Protein AF-A0A815V6A1-F1 (afdb_monomer)

Foldseek 3Di:
DDDDDDWDWDADVVLQWIKTWDWDDDPDPVDTDIDIDIGHHPPDDVVSSVVVVVVCVVPDDDDDDDDDPDDDDDDDDDDDPD

Organism: NCBI:txid392033

Radius of gyration: 16.34 Å; Cα contacts (8 Å, |Δi|>4): 69; chains: 1; bounding box: 34×45×33 Å

Sequence (82 aa):
MHQREKFAYAENNDLRVQIVHVSYKSEDKDTEFVFTVILPNRGVQLDVVEQKLASQPNLMQIKDRLYISKVIHKAFIDVNEE

Solvent-accessible surface area (backbone atoms only — not co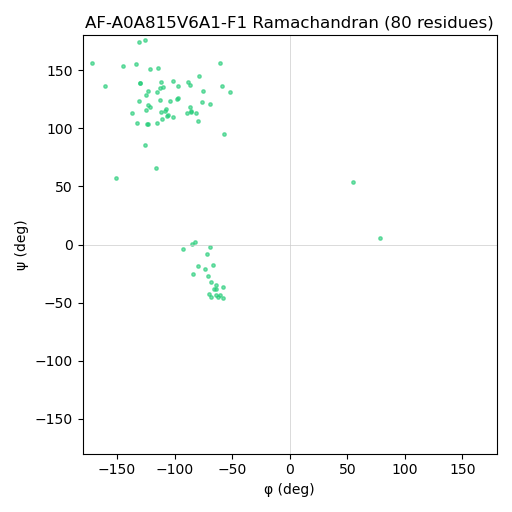mparable to full-atom values): 5817 Å² total; per-residue (Å²): 140,87,85,92,77,93,64,59,71,51,75,40,77,91,72,37,28,40,37,40,42,47,74,53,89,53,91,52,87,92,50,85,51,67,50,73,47,79,44,62,36,92,95,50,60,66,68,63,45,51,51,54,55,65,74,47,66,80,82,75,73,84,87,73,100,77,82,88,90,76,88,85,89,83,86,85,88,85,89,75,94,122

Nearest PDB structures (foldseek):
  8pjj-assembly1_A  TM=3.705E-01  e=6.586E-01  Drosophila melanogaster
  6gms-assembly1_A  TM=4.262E-01  e=2.557E+00  Escherichia coli O157:H7
  8igd-assembly1_A  TM=2.489E-01  e=3.237E-01  Arabidopsis thaliana
  3vyx-assembly1_A  TM=3.153E-01  e=1.035E+00  Homo sapiens
  7ezx-assembly1_OO  TM=3.431E-01  e=1.975E+00  Porphyridium purpureum

pLDDT: mean 71.92, std 17.23, range [34.44, 94.25]

Mean predicted aligned error: 10.48 Å

Secondary structure (DSSP, 8-state):
-------EEEEETTTTEEEEEEE---SSTT---EEEEEEEPTT--HHHHHHHHHT-GGGS---S----S-------------

InterPro domains:
  IPR036186 Serpin superfamily [SSF56574] (1-82)
  IPR042185 Serpin superfamily, domain 2 [G3DSA:2.30.39.10] (1-61)

Structure (mmCIF, N/CA/C/O backbone):
data_AF-A0A815V6A1-F1
#
_entry.id   AF-A0A815V6A1-F1
#
loop_
_atom_site.group_PDB
_atom_site.id
_atom_site.type_symbol
_atom_site.label_atom_id
_atom_site.label_alt_id
_atom_site.label_comp_id
_atom_site.label_asym_id
_atom_site.label_entity_id
_atom_site.label_seq_id
_atom_site.pdbx_PDB_ins_code
_atom_site.Cartn_x
_atom_site.Cartn_y
_atom_site.Cartn_z
_atom_site.occupancy
_atom_site.B_iso_or_equiv
_atom_site.auth_seq_id
_atom_site.auth_comp_id
_atom_site.auth_asym_id
_atom_site.auth_atom_id
_atom_site.pdbx_PDB_model_num
ATOM 1 N N . MET A 1 1 ? -4.077 -12.999 -12.049 1.00 70.44 1 MET A N 1
ATOM 2 C CA . MET A 1 1 ? -2.746 -13.130 -11.436 1.00 70.44 1 MET A CA 1
ATOM 3 C C . MET A 1 1 ? -2.773 -13.874 -10.107 1.00 70.44 1 MET A C 1
ATOM 5 O O . MET A 1 1 ? -3.413 -13.437 -9.159 1.00 70.44 1 MET A O 1
ATOM 9 N N . HIS A 1 2 ? -2.063 -15.000 -10.043 1.00 77.44 2 HIS A N 1
ATOM 10 C CA . HIS A 1 2 ? -1.692 -15.691 -8.805 1.00 77.44 2 HIS A CA 1
ATOM 11 C C . HIS A 1 2 ? -0.230 -16.131 -8.945 1.00 77.44 2 HIS A C 1
ATOM 13 O O . HIS A 1 2 ? 0.082 -16.975 -9.784 1.00 77.44 2 HIS A O 1
ATOM 19 N N . GLN A 1 3 ? 0.655 -15.547 -8.138 1.00 77.75 3 GLN A N 1
ATOM 20 C CA . GLN A 1 3 ? 2.101 -15.783 -8.164 1.00 77.75 3 GLN A CA 1
ATOM 21 C C . GLN A 1 3 ? 2.575 -16.291 -6.797 1.00 77.75 3 GLN A C 1
ATOM 23 O O . GLN A 1 3 ? 1.976 -15.984 -5.765 1.00 77.75 3 GLN A O 1
ATOM 28 N N . ARG A 1 4 ? 3.647 -17.088 -6.783 1.00 81.62 4 ARG A N 1
ATOM 29 C CA . ARG A 1 4 ? 4.262 -17.620 -5.557 1.00 81.62 4 ARG A CA 1
ATOM 30 C C . ARG A 1 4 ? 5.741 -17.264 -5.532 1.00 81.62 4 ARG A C 1
ATOM 32 O O . ARG A 1 4 ? 6.579 -18.063 -5.935 1.00 81.62 4 ARG A O 1
ATOM 39 N N . GLU A 1 5 ? 6.039 -16.071 -5.036 1.00 81.50 5 GLU A N 1
ATOM 40 C CA . GLU A 1 5 ? 7.399 -15.556 -4.876 1.00 81.50 5 GLU A CA 1
ATOM 41 C C . GLU A 1 5 ? 7.609 -14.989 -3.466 1.00 81.50 5 GLU A C 1
ATOM 43 O O . GLU A 1 5 ? 6.685 -14.938 -2.650 1.00 81.50 5 GLU A O 1
ATOM 48 N N . LYS A 1 6 ? 8.850 -14.601 -3.152 1.00 79.44 6 LYS A N 1
ATOM 49 C CA . LYS A 1 6 ? 9.171 -13.922 -1.895 1.00 79.44 6 LYS A CA 1
ATOM 50 C C . LYS A 1 6 ? 8.966 -12.425 -2.075 1.00 79.44 6 LYS A C 1
ATOM 52 O O . LYS A 1 6 ? 9.682 -11.801 -2.849 1.00 79.44 6 LYS A O 1
ATOM 57 N N . PHE A 1 7 ? 8.050 -11.867 -1.298 1.00 82.69 7 PHE A N 1
ATOM 58 C CA . PHE A 1 7 ? 7.790 -10.433 -1.253 1.00 82.69 7 PHE A CA 1
ATOM 59 C C . PHE A 1 7 ? 8.154 -9.873 0.117 1.00 82.69 7 PHE A C 1
ATOM 61 O O . PHE A 1 7 ? 8.076 -10.581 1.127 1.00 82.69 7 PHE A O 1
ATOM 68 N N . ALA A 1 8 ? 8.529 -8.596 0.159 1.00 80.50 8 ALA A N 1
ATOM 69 C CA . ALA A 1 8 ? 8.605 -7.888 1.427 1.00 80.50 8 ALA A CA 1
ATOM 70 C C . ALA A 1 8 ? 7.175 -7.687 1.949 1.00 80.50 8 ALA A C 1
ATOM 72 O O . ALA A 1 8 ? 6.324 -7.111 1.271 1.00 80.50 8 ALA A O 1
ATOM 73 N N . TYR A 1 9 ? 6.920 -8.227 3.139 1.00 85.62 9 TYR A N 1
ATOM 74 C CA . TYR A 1 9 ? 5.607 -8.291 3.768 1.00 85.62 9 TYR A CA 1
ATOM 75 C C . TYR A 1 9 ? 5.688 -7.770 5.198 1.00 85.62 9 TYR A C 1
ATOM 77 O O . TYR A 1 9 ? 6.630 -8.091 5.927 1.00 85.62 9 TYR A O 1
ATOM 85 N N . ALA A 1 10 ? 4.682 -7.006 5.606 1.00 84.75 10 ALA A N 1
ATOM 86 C CA . ALA A 1 10 ? 4.539 -6.530 6.971 1.00 84.75 10 ALA A CA 1
ATOM 87 C C . ALA A 1 10 ? 3.067 -6.478 7.386 1.00 84.75 10 ALA A C 1
ATOM 89 O O . ALA A 1 10 ? 2.176 -6.271 6.565 1.00 84.75 10 ALA A O 1
ATOM 90 N N . GLU A 1 11 ? 2.820 -6.601 8.687 1.00 88.88 11 GLU A N 1
ATOM 91 C CA . GLU A 1 11 ? 1.520 -6.316 9.293 1.00 88.88 11 GLU A CA 1
ATOM 92 C C . GLU A 1 11 ? 1.637 -5.089 10.185 1.00 88.88 11 GLU A C 1
ATOM 94 O O . GLU A 1 11 ? 2.574 -4.966 10.977 1.00 88.88 11 GLU A O 1
ATOM 99 N N . ASN A 1 12 ? 0.673 -4.179 10.071 1.00 84.31 12 ASN A N 1
ATOM 100 C CA . ASN A 1 12 ? 0.564 -3.023 10.945 1.00 84.31 12 ASN A CA 1
ATOM 101 C C . ASN A 1 12 ? -0.728 -3.138 11.758 1.00 84.31 12 ASN A C 1
ATOM 103 O O . ASN A 1 12 ? -1.831 -2.925 11.246 1.00 84.31 12 ASN A O 1
ATOM 107 N N . ASN A 1 13 ? -0.580 -3.487 13.036 1.00 88.12 13 ASN A N 1
ATOM 108 C CA . ASN A 1 13 ? -1.705 -3.723 13.940 1.00 88.12 13 ASN A CA 1
A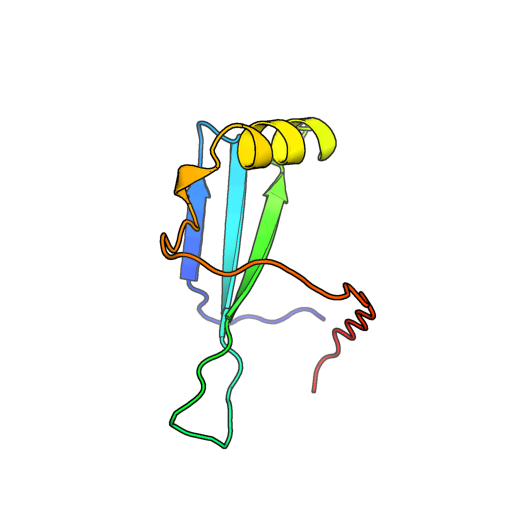TOM 109 C C . ASN A 1 13 ? -2.483 -2.443 14.278 1.00 88.12 13 ASN A C 1
ATOM 111 O O . ASN A 1 13 ? -3.705 -2.499 14.411 1.00 88.12 13 ASN A O 1
ATOM 115 N N . ASP A 1 14 ? -1.814 -1.290 14.337 1.00 86.25 14 ASP A N 1
ATOM 116 C CA . ASP A 1 14 ? -2.439 -0.003 14.674 1.00 86.25 14 ASP A CA 1
ATOM 11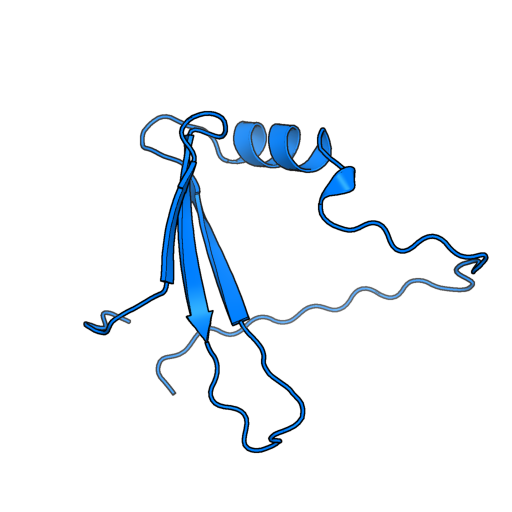7 C C . ASP A 1 14 ? -3.363 0.482 13.548 1.00 86.25 14 ASP A C 1
ATOM 119 O O . ASP A 1 14 ? -4.498 0.941 13.761 1.00 86.25 14 ASP A O 1
ATOM 123 N N . LEU A 1 15 ? -2.896 0.330 12.310 1.00 81.69 15 LEU A N 1
ATOM 124 C CA . LEU A 1 15 ? -3.675 0.609 11.108 1.00 81.69 15 LEU A CA 1
ATOM 125 C C . LEU A 1 15 ? -4.644 -0.533 10.773 1.00 81.69 15 LEU A C 1
ATOM 127 O O . LEU A 1 15 ? -5.634 -0.295 10.084 1.00 81.69 15 LEU A O 1
ATOM 131 N N . ARG A 1 16 ? -4.419 -1.731 11.329 1.00 90.06 16 ARG A N 1
ATOM 132 C CA . ARG A 1 16 ? -5.109 -2.987 10.998 1.00 90.06 16 ARG A CA 1
ATOM 133 C C . ARG A 1 16 ? -5.036 -3.303 9.503 1.00 90.06 16 ARG A C 1
ATOM 135 O O . ARG A 1 16 ? -6.063 -3.534 8.864 1.00 90.06 16 ARG A O 1
ATOM 142 N N . VAL A 1 17 ? -3.821 -3.314 8.965 1.00 88.06 17 VAL A N 1
ATOM 143 C CA . VAL A 1 17 ? -3.553 -3.596 7.549 1.00 88.06 17 VAL A CA 1
ATOM 144 C C . VAL A 1 17 ? -2.414 -4.594 7.380 1.00 88.06 17 VAL A C 1
ATOM 146 O O . VAL A 1 17 ? -1.514 -4.682 8.220 1.00 88.06 17 VAL A O 1
ATOM 149 N N . GLN A 1 18 ? -2.431 -5.285 6.249 1.00 90.12 18 GLN A N 1
ATOM 150 C CA . GLN A 1 18 ? -1.311 -6.035 5.698 1.00 90.12 18 GLN A CA 1
ATOM 151 C C . GLN A 1 18 ? -0.677 -5.198 4.584 1.00 90.12 18 GLN A C 1
ATOM 153 O O . GLN A 1 18 ? -1.384 -4.529 3.830 1.00 90.12 18 GLN A O 1
ATOM 158 N N . ILE A 1 19 ? 0.646 -5.212 4.486 1.00 86.12 19 ILE A N 1
ATOM 159 C CA . ILE A 1 19 ? 1.405 -4.435 3.506 1.00 86.12 19 ILE A CA 1
ATOM 160 C C . ILE A 1 19 ? 2.289 -5.396 2.722 1.00 86.12 19 ILE A C 1
ATOM 162 O O . ILE A 1 19 ? 3.023 -6.189 3.312 1.00 86.12 19 ILE A O 1
ATOM 166 N N . VAL A 1 20 ? 2.221 -5.315 1.396 1.00 86.44 20 VAL A N 1
ATOM 167 C CA . VAL A 1 20 ? 3.087 -6.060 0.477 1.00 86.44 20 VAL A CA 1
ATOM 168 C C . VAL A 1 20 ? 3.805 -5.070 -0.425 1.00 86.44 20 VAL A C 1
ATOM 170 O O . VAL A 1 20 ? 3.176 -4.196 -1.018 1.00 86.44 20 VAL A O 1
ATOM 173 N N . HIS A 1 21 ? 5.112 -5.243 -0.566 1.00 81.19 21 HIS A N 1
ATOM 174 C CA . HIS A 1 21 ? 5.926 -4.544 -1.549 1.00 81.19 21 HIS A CA 1
ATOM 175 C C . HIS A 1 21 ? 6.270 -5.489 -2.703 1.00 81.19 21 HIS A C 1
ATOM 177 O O . HIS A 1 21 ? 6.863 -6.551 -2.495 1.00 81.19 21 HIS A O 1
ATOM 183 N N . VAL A 1 22 ? 5.912 -5.081 -3.917 1.00 81.44 22 VAL A N 1
ATOM 184 C CA . VAL A 1 22 ? 6.237 -5.767 -5.168 1.00 81.44 22 VAL A CA 1
ATOM 185 C C . VAL A 1 22 ? 7.231 -4.894 -5.925 1.00 81.44 22 VAL A C 1
ATOM 187 O O . VAL A 1 22 ? 6.888 -3.815 -6.402 1.00 81.44 22 VAL A O 1
ATOM 190 N N . SER A 1 23 ? 8.486 -5.325 -5.985 1.00 76.94 23 SER A N 1
ATOM 191 C CA . SER A 1 23 ? 9.533 -4.615 -6.721 1.00 76.94 23 SER A CA 1
ATOM 192 C C . SER A 1 23 ? 9.364 -4.825 -8.222 1.00 76.94 23 SER A C 1
ATOM 194 O O . SER A 1 23 ? 9.232 -5.963 -8.673 1.00 76.94 23 SER A O 1
ATOM 196 N N . TYR A 1 24 ? 9.431 -3.748 -9.001 1.00 75.56 24 TYR A N 1
ATOM 197 C CA . TYR A 1 24 ? 9.527 -3.849 -10.453 1.00 75.56 24 TYR A CA 1
ATOM 198 C C . TYR A 1 24 ? 10.985 -3.997 -10.871 1.00 75.56 24 TYR A C 1
ATOM 200 O O . TYR A 1 24 ? 11.869 -3.308 -10.360 1.00 75.56 24 TYR A O 1
ATOM 208 N N . LYS A 1 25 ? 11.241 -4.887 -11.829 1.00 69.62 25 LYS A N 1
ATOM 209 C CA . LYS A 1 25 ? 12.547 -4.966 -12.482 1.00 69.62 25 LYS A CA 1
ATOM 210 C C . LYS A 1 25 ? 12.608 -3.856 -13.526 1.00 69.62 25 LYS A C 1
ATOM 212 O O . LYS A 1 25 ? 11.943 -3.945 -14.550 1.00 69.62 25 LYS A O 1
ATOM 217 N N . SER A 1 26 ? 13.371 -2.809 -13.236 1.00 6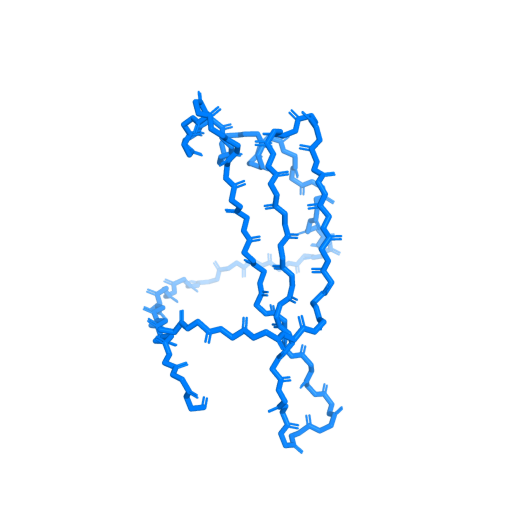5.88 26 SER A N 1
ATOM 218 C CA . SER A 1 26 ? 13.678 -1.752 -14.198 1.00 65.88 26 SER A CA 1
ATOM 219 C C . SER A 1 26 ? 14.929 -2.122 -14.997 1.00 65.88 26 SER A C 1
ATOM 221 O O . SER A 1 26 ? 15.888 -2.660 -14.439 1.00 65.88 26 SER A O 1
ATOM 223 N N . GLU A 1 27 ? 14.932 -1.835 -16.300 1.00 69.50 27 GLU A N 1
ATOM 224 C CA . GLU A 1 27 ? 16.150 -1.897 -17.126 1.00 69.50 27 GLU A CA 1
ATOM 225 C C . GLU A 1 27 ? 17.125 -0.761 -16.777 1.00 69.50 27 GLU A C 1
ATOM 227 O O . GLU A 1 27 ? 18.342 -0.908 -16.913 1.00 69.50 27 GLU A O 1
ATOM 232 N N . ASP A 1 28 ? 16.587 0.356 -16.282 1.00 70.38 28 ASP A N 1
ATOM 233 C CA . ASP A 1 28 ? 17.351 1.470 -15.742 1.00 70.38 28 ASP A CA 1
ATOM 234 C C . ASP A 1 28 ? 17.769 1.161 -14.298 1.00 70.38 28 ASP A C 1
ATOM 236 O O . ASP A 1 28 ? 16.926 1.076 -13.399 1.00 70.38 28 ASP A O 1
ATOM 240 N N . LYS A 1 29 ? 19.081 0.992 -14.091 1.00 61.66 29 LYS A N 1
ATOM 241 C CA . LYS A 1 29 ? 19.692 0.652 -12.797 1.00 61.66 29 LYS A CA 1
ATOM 242 C C . LYS A 1 29 ? 19.569 1.759 -11.754 1.00 61.66 29 LYS A C 1
ATOM 244 O O . LYS A 1 29 ? 19.742 1.464 -10.575 1.00 61.66 29 LYS A O 1
ATOM 249 N N . ASP A 1 30 ? 19.287 2.988 -12.173 1.00 68.75 30 ASP A N 1
ATOM 250 C CA . ASP A 1 30 ? 19.177 4.129 -11.265 1.00 68.75 30 ASP A CA 1
ATOM 251 C C . ASP A 1 30 ? 17.734 4.354 -10.786 1.00 68.75 30 ASP A C 1
ATOM 253 O O . ASP A 1 30 ? 17.488 5.211 -9.934 1.00 68.75 30 ASP A O 1
ATOM 257 N N . THR A 1 31 ? 16.776 3.565 -11.290 1.00 54.97 31 THR A N 1
ATOM 258 C CA . THR A 1 31 ? 15.359 3.719 -10.963 1.00 54.97 31 THR A CA 1
ATOM 259 C C . THR A 1 31 ? 14.764 2.428 -10.399 1.00 54.97 31 THR A C 1
ATOM 261 O O . THR A 1 31 ? 14.432 1.499 -11.132 1.00 54.97 31 THR A O 1
ATOM 264 N N . GLU A 1 32 ? 14.560 2.390 -9.082 1.00 67.44 32 GLU A N 1
ATOM 265 C CA . GLU A 1 32 ? 13.861 1.299 -8.395 1.00 67.44 32 GLU A CA 1
ATOM 266 C C . GLU A 1 32 ? 12.419 1.714 -8.071 1.00 67.44 32 GLU A C 1
ATOM 268 O O . GLU A 1 32 ? 12.172 2.548 -7.199 1.00 67.44 32 GLU A O 1
ATOM 273 N N . PHE A 1 33 ? 11.444 1.118 -8.763 1.00 74.38 33 PHE A N 1
ATOM 274 C CA . PHE A 1 33 ? 10.031 1.276 -8.422 1.00 74.38 33 PHE A CA 1
ATOM 275 C C . PHE A 1 33 ? 9.550 0.105 -7.571 1.00 74.38 33 PHE A C 1
ATOM 277 O O . PHE A 1 33 ? 9.792 -1.064 -7.879 1.00 74.38 33 PHE A O 1
ATOM 284 N N . VAL A 1 34 ? 8.793 0.424 -6.525 1.00 74.62 34 VAL A N 1
ATOM 285 C CA . VAL A 1 34 ? 8.134 -0.564 -5.674 1.00 74.62 34 VAL A CA 1
ATOM 286 C C . VAL A 1 34 ? 6.642 -0.277 -5.656 1.00 74.62 34 VAL A C 1
ATOM 288 O O . VAL A 1 34 ? 6.207 0.788 -5.214 1.00 74.62 34 VAL A O 1
ATOM 291 N N . PHE A 1 35 ? 5.844 -1.242 -6.103 1.00 80.19 35 PHE A N 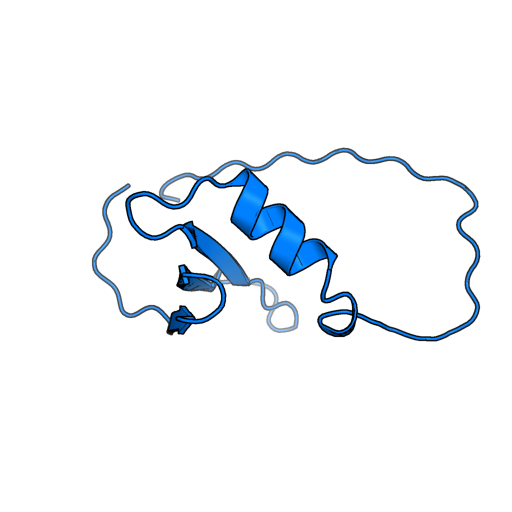1
ATOM 292 C CA . PHE A 1 35 ? 4.406 -1.218 -5.896 1.00 80.19 35 PHE A CA 1
ATOM 293 C C . PHE A 1 35 ? 4.102 -1.598 -4.451 1.00 80.19 35 PHE A C 1
ATOM 295 O O . PHE A 1 35 ? 4.482 -2.674 -3.993 1.00 80.19 35 PHE A O 1
ATOM 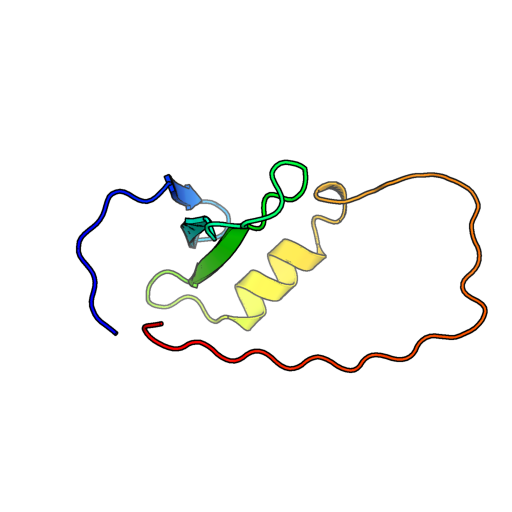302 N N . THR A 1 36 ? 3.413 -0.726 -3.721 1.00 81.75 36 THR A N 1
ATOM 303 C CA . THR A 1 36 ? 3.008 -1.006 -2.341 1.00 81.75 36 THR A CA 1
ATOM 304 C C . THR A 1 36 ? 1.512 -1.258 -2.291 1.00 81.75 36 THR A C 1
ATOM 306 O O . THR A 1 36 ? 0.718 -0.364 -2.576 1.00 81.75 36 THR A O 1
ATOM 309 N N . VAL A 1 37 ? 1.131 -2.469 -1.898 1.00 85.62 37 VAL A N 1
ATOM 310 C CA . VAL A 1 37 ? -0.259 -2.856 -1.661 1.00 85.62 37 VAL A CA 1
ATOM 311 C C . VAL A 1 37 ? -0.535 -2.765 -0.171 1.00 85.62 37 VAL A C 1
ATOM 313 O O . VAL A 1 37 ? 0.156 -3.398 0.624 1.00 85.62 37 VAL A O 1
ATOM 316 N N . ILE A 1 38 ? -1.564 -2.007 0.201 1.00 86.19 38 ILE A N 1
ATOM 317 C CA . ILE A 1 38 ? -2.070 -1.927 1.571 1.00 86.19 38 ILE A CA 1
ATOM 318 C C . ILE A 1 38 ? -3.447 -2.579 1.583 1.00 86.19 38 ILE A C 1
ATOM 320 O O . ILE A 1 38 ? -4.383 -2.085 0.956 1.00 86.19 38 ILE A O 1
ATOM 324 N N . LEU A 1 39 ? -3.565 -3.698 2.287 1.00 90.75 39 LEU A N 1
ATOM 325 C CA . LEU A 1 39 ? -4.788 -4.478 2.385 1.00 90.75 39 LEU A CA 1
ATOM 326 C C . LEU A 1 39 ? -5.384 -4.330 3.790 1.00 90.75 39 LEU A C 1
ATOM 328 O O . LEU A 1 39 ? -4.773 -4.786 4.759 1.00 90.75 39 LEU A O 1
ATOM 332 N N . PRO A 1 40 ? -6.572 -3.721 3.937 1.00 92.56 40 PRO A N 1
ATOM 333 C CA . PRO A 1 40 ? -7.274 -3.695 5.211 1.00 92.56 40 PRO A CA 1
ATOM 334 C C . PRO A 1 40 ? -7.573 -5.104 5.726 1.00 92.56 40 PRO A C 1
ATOM 336 O O . PRO A 1 40 ? -8.044 -5.971 4.987 1.00 92.56 40 PRO A O 1
ATOM 339 N N . ASN A 1 41 ? -7.351 -5.320 7.023 1.00 94.25 41 ASN A N 1
ATOM 340 C CA . ASN A 1 41 ? -7.747 -6.559 7.677 1.00 94.25 41 ASN A CA 1
ATOM 341 C C . ASN A 1 41 ? -9.265 -6.746 7.581 1.00 94.25 41 ASN A C 1
ATOM 343 O O . ASN A 1 41 ? -10.041 -5.791 7.505 1.00 94.25 41 ASN A O 1
ATOM 347 N N . ARG A 1 42 ? -9.716 -7.998 7.670 1.00 93.56 42 ARG A N 1
ATOM 348 C CA . ARG A 1 42 ? -11.144 -8.324 7.613 1.00 93.56 42 ARG A CA 1
ATOM 349 C C . ARG A 1 42 ? -11.958 -7.490 8.615 1.00 93.56 42 ARG A C 1
ATOM 351 O O . ARG A 1 42 ? -11.620 -7.393 9.799 1.00 93.56 42 ARG A O 1
ATOM 358 N N . GLY A 1 43 ? -13.052 -6.908 8.121 1.00 93.25 43 GLY A N 1
ATOM 359 C CA . GLY A 1 43 ? -13.951 -6.055 8.903 1.00 93.25 43 GLY A CA 1
ATOM 360 C C . GLY A 1 43 ? -13.448 -4.623 9.122 1.00 93.25 43 GLY A C 1
ATOM 361 O O . GLY A 1 43 ? -14.081 -3.882 9.869 1.00 93.25 43 GLY A O 1
ATOM 362 N N . VAL A 1 44 ? -12.331 -4.228 8.506 1.00 91.56 44 VAL A N 1
ATOM 363 C CA . VAL A 1 44 ? -11.875 -2.833 8.447 1.00 91.56 44 VAL A CA 1
ATOM 364 C C . VAL A 1 44 ? -12.313 -2.244 7.113 1.00 91.56 44 VAL A C 1
ATOM 366 O O . VAL A 1 44 ? -12.031 -2.810 6.061 1.00 91.56 44 VAL A O 1
ATOM 369 N N . GLN A 1 45 ? -13.022 -1.120 7.162 1.00 89.88 45 GLN A N 1
ATOM 370 C CA . GLN A 1 45 ? -13.411 -0.387 5.961 1.00 89.88 45 GLN A CA 1
ATOM 371 C C . GLN A 1 45 ? -12.223 0.438 5.445 1.00 89.88 45 GLN A C 1
ATOM 373 O O . GLN A 1 45 ? -11.400 0.911 6.233 1.00 89.88 45 GLN A O 1
ATOM 378 N N . LEU A 1 46 ? -12.109 0.571 4.122 1.00 86.69 46 LEU A N 1
ATOM 379 C CA . LEU A 1 46 ? -10.961 1.224 3.486 1.00 86.69 46 LEU A CA 1
ATOM 380 C C . LEU A 1 46 ? -10.859 2.710 3.859 1.00 86.69 46 LEU A C 1
ATOM 382 O O . LEU A 1 46 ? -9.766 3.190 4.139 1.00 86.69 46 LEU A O 1
ATOM 386 N N . ASP A 1 47 ? -11.991 3.401 3.966 1.00 88.69 47 ASP A N 1
ATOM 387 C CA . ASP A 1 47 ? -12.081 4.812 4.359 1.00 88.69 47 ASP A CA 1
ATOM 388 C C . ASP A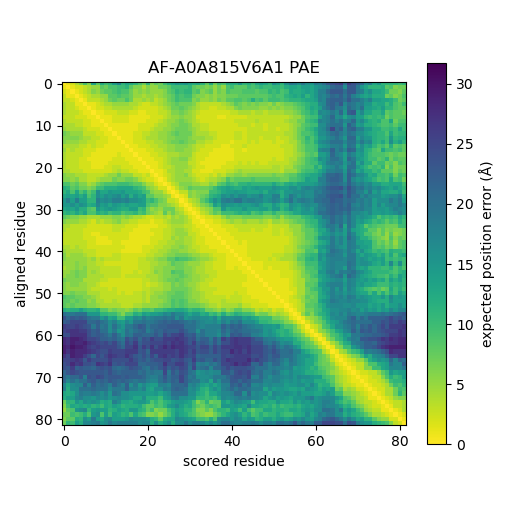 1 47 ? -11.456 5.082 5.739 1.00 88.69 47 ASP A C 1
ATOM 390 O O . ASP A 1 47 ? -10.795 6.099 5.949 1.00 88.69 47 ASP A O 1
ATOM 394 N N . VAL A 1 48 ? -11.596 4.146 6.683 1.00 87.00 48 VAL A N 1
ATOM 395 C CA . VAL A 1 48 ? -10.967 4.236 8.010 1.00 87.00 48 VAL A CA 1
ATOM 396 C C . VAL A 1 48 ? -9.442 4.166 7.901 1.00 87.00 48 VAL A C 1
ATOM 398 O O . VAL A 1 48 ? -8.734 4.867 8.628 1.00 87.00 48 VAL A O 1
ATOM 401 N N . VAL A 1 49 ? -8.922 3.326 7.004 1.00 85.00 49 VAL A N 1
ATOM 402 C CA . VAL A 1 49 ? -7.477 3.219 6.751 1.00 85.00 49 VAL A CA 1
ATOM 403 C C . VAL A 1 49 ? -6.964 4.490 6.080 1.00 85.00 49 VAL A C 1
ATOM 405 O O . VAL A 1 49 ? -5.958 5.042 6.525 1.00 85.00 49 VAL A O 1
ATOM 408 N N . GLU A 1 50 ? -7.676 4.997 5.074 1.00 84.69 50 GLU A N 1
ATOM 409 C CA . GLU A 1 50 ? -7.345 6.245 4.376 1.00 84.69 50 GLU A CA 1
ATOM 410 C C . GLU A 1 50 ? -7.289 7.437 5.336 1.00 84.69 50 GLU A C 1
ATOM 412 O O . GLU A 1 50 ? -6.317 8.193 5.325 1.00 84.69 50 GLU A O 1
ATOM 417 N N . GLN A 1 51 ? -8.278 7.573 6.224 1.00 84.81 51 GLN A N 1
ATOM 418 C CA . GLN A 1 51 ? -8.299 8.631 7.238 1.00 84.81 51 GLN A CA 1
ATOM 419 C C . GLN A 1 51 ? -7.098 8.542 8.185 1.00 84.81 51 GLN A C 1
ATOM 421 O O . GLN A 1 51 ? -6.467 9.560 8.480 1.00 84.81 51 GLN A O 1
ATOM 426 N N . LYS A 1 52 ? -6.743 7.333 8.640 1.00 83.62 52 LYS A N 1
ATOM 427 C CA . LYS A 1 52 ? -5.570 7.131 9.501 1.00 83.62 52 LYS A CA 1
ATOM 428 C C . LYS A 1 52 ? -4.272 7.493 8.781 1.00 83.62 52 LYS A C 1
ATOM 430 O O . LYS A 1 52 ? -3.449 8.193 9.369 1.00 83.62 52 LYS A O 1
ATOM 435 N N . LEU A 1 53 ? -4.115 7.085 7.521 1.00 79.06 53 LEU A N 1
ATOM 436 C CA . LEU A 1 53 ? -2.952 7.442 6.703 1.00 79.06 53 LEU A CA 1
ATOM 437 C C . LEU A 1 53 ? -2.861 8.961 6.495 1.00 79.06 53 LEU A C 1
ATOM 439 O O . LEU A 1 53 ? -1.801 9.548 6.708 1.00 79.06 53 LEU A O 1
ATOM 443 N N . ALA A 1 54 ? -3.979 9.613 6.170 1.00 80.94 54 ALA A N 1
ATOM 444 C CA . ALA A 1 54 ? -4.043 11.063 5.987 1.00 80.94 54 ALA A CA 1
ATOM 445 C C . ALA A 1 54 ? -3.742 11.842 7.282 1.00 80.94 54 ALA A C 1
ATOM 447 O O . ALA A 1 54 ? -3.114 12.899 7.240 1.00 80.94 54 ALA A O 1
ATOM 448 N N . SER A 1 55 ? -4.145 11.310 8.441 1.00 76.88 55 SER A N 1
ATOM 449 C CA . SER A 1 55 ? -3.876 11.913 9.754 1.00 76.88 55 SER A CA 1
ATOM 450 C C . SER A 1 55 ? -2.414 11.808 10.214 1.00 76.88 55 SER A C 1
ATOM 452 O O . SER A 1 55 ? -2.044 12.443 11.202 1.00 76.88 55 SER A O 1
ATOM 454 N N . GLN A 1 56 ? -1.569 11.056 9.496 1.00 68.75 56 GLN A N 1
ATOM 455 C CA . GLN A 1 56 ? -0.139 10.893 9.782 1.00 68.75 56 GLN A CA 1
ATOM 456 C C . GLN A 1 56 ? 0.735 11.463 8.641 1.00 68.75 56 GLN A C 1
ATOM 458 O O . GLN A 1 56 ? 1.476 10.733 7.982 1.00 68.75 56 GLN A O 1
ATOM 463 N N . PRO A 1 57 ? 0.715 12.792 8.415 1.00 56.03 57 PRO A N 1
ATOM 464 C CA . PRO A 1 57 ? 1.372 13.443 7.277 1.00 56.03 57 PRO A CA 1
ATOM 465 C C . PRO A 1 57 ? 2.911 13.431 7.326 1.00 56.03 57 PRO A C 1
ATOM 467 O O . PRO A 1 57 ? 3.556 13.936 6.410 1.00 56.03 57 PRO A O 1
ATOM 470 N N . ASN A 1 58 ? 3.529 12.888 8.379 1.00 54.44 58 ASN A N 1
ATOM 471 C CA . ASN A 1 58 ? 4.989 12.814 8.516 1.00 54.44 58 ASN A CA 1
ATOM 472 C C . ASN A 1 58 ? 5.626 11.636 7.766 1.00 54.44 58 ASN A C 1
ATOM 474 O O . ASN A 1 58 ? 6.842 11.481 7.824 1.00 54.44 58 ASN A O 1
ATOM 478 N N . LEU A 1 59 ? 4.848 10.828 7.044 1.00 47.22 59 LEU A N 1
ATOM 479 C CA . LEU A 1 59 ? 5.410 9.724 6.265 1.00 47.22 59 LEU A CA 1
ATOM 480 C C . LEU A 1 59 ? 6.140 10.196 4.988 1.00 47.22 59 LEU A C 1
ATOM 482 O O . LEU A 1 59 ? 6.977 9.463 4.476 1.00 47.22 59 LEU A O 1
ATOM 486 N N . MET A 1 60 ? 5.860 11.408 4.478 1.00 44.84 60 MET A N 1
ATOM 487 C CA . MET A 1 60 ? 6.423 11.920 3.213 1.00 44.84 60 MET A CA 1
ATOM 488 C C . MET A 1 60 ? 6.574 13.454 3.165 1.00 44.84 60 MET A C 1
ATOM 490 O O . MET A 1 60 ? 6.020 14.107 2.283 1.00 44.84 60 MET A O 1
ATOM 494 N N . GLN A 1 61 ? 7.306 14.077 4.093 1.00 43.59 61 GLN A N 1
ATOM 495 C CA . GLN A 1 61 ? 7.561 15.525 4.005 1.00 43.59 61 GLN A CA 1
ATOM 496 C C . GLN A 1 61 ? 8.995 15.858 3.596 1.00 43.59 61 GLN A C 1
ATOM 498 O O . GLN A 1 61 ? 9.929 15.738 4.384 1.00 43.59 61 GLN A O 1
ATOM 503 N N . ILE A 1 62 ? 9.124 16.380 2.372 1.00 36.19 62 ILE A N 1
ATOM 504 C CA . ILE A 1 62 ? 10.243 17.215 1.930 1.00 36.19 62 ILE A CA 1
ATOM 505 C C . ILE A 1 62 ? 9.860 18.663 2.253 1.00 36.19 62 ILE A C 1
ATOM 507 O O . ILE A 1 62 ? 8.907 19.208 1.697 1.00 36.19 62 ILE A O 1
ATOM 511 N N . LYS A 1 63 ? 10.588 19.280 3.186 1.00 43.91 63 LYS A N 1
ATOM 512 C CA . LYS A 1 63 ? 10.555 20.728 3.401 1.00 43.91 63 LYS A CA 1
ATOM 513 C C . LYS A 1 63 ? 11.550 21.354 2.438 1.00 43.91 63 LYS A C 1
ATOM 515 O O . LYS A 1 63 ? 12.733 21.120 2.616 1.00 43.91 63 LYS A O 1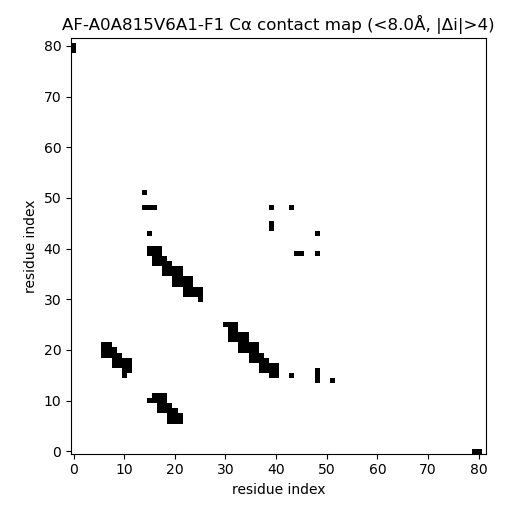
ATOM 520 N N . ASP A 1 64 ? 11.072 22.130 1.469 1.00 38.62 64 ASP A N 1
ATOM 521 C CA . ASP A 1 64 ? 11.671 23.418 1.109 1.00 38.62 64 ASP A CA 1
ATOM 522 C C . ASP A 1 64 ? 10.804 24.191 0.106 1.00 38.62 64 ASP A C 1
ATOM 524 O O . ASP A 1 64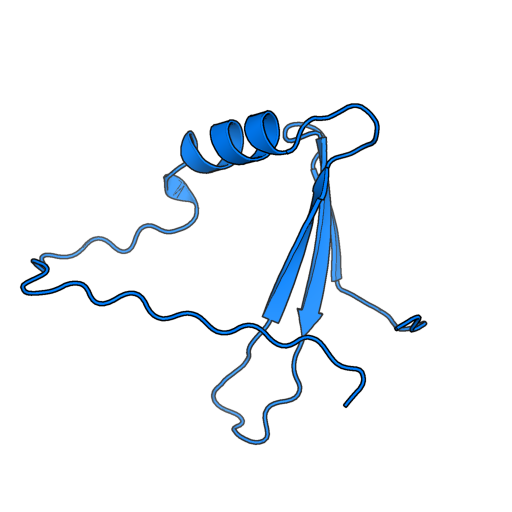 ? 9.940 23.645 -0.577 1.00 38.62 64 ASP A O 1
ATOM 528 N N . ARG A 1 65 ? 10.987 25.515 0.114 1.00 41.62 65 ARG A N 1
ATOM 529 C CA . ARG A 1 65 ? 10.146 26.553 -0.503 1.00 41.62 65 ARG A CA 1
ATOM 530 C C . ARG A 1 65 ? 9.950 26.353 -2.014 1.00 41.62 65 ARG A C 1
ATOM 532 O O . ARG A 1 65 ? 10.723 26.867 -2.815 1.00 41.62 65 ARG A O 1
ATOM 539 N N . LEU A 1 66 ? 8.854 25.707 -2.393 1.00 34.44 66 LEU A N 1
ATOM 540 C CA . LEU A 1 66 ? 8.332 25.654 -3.758 1.00 34.44 66 LEU A CA 1
ATOM 541 C C . LEU A 1 66 ? 6.840 26.017 -3.723 1.00 34.44 66 LEU A C 1
ATOM 543 O O . LEU A 1 66 ? 6.126 25.579 -2.823 1.00 34.44 66 LEU A O 1
ATOM 547 N N . TYR A 1 67 ? 6.357 26.804 -4.687 1.00 44.66 67 TYR A N 1
ATOM 548 C CA . TYR A 1 67 ? 4.920 27.032 -4.870 1.00 44.66 67 TYR A CA 1
ATOM 549 C C . TYR A 1 67 ? 4.460 26.395 -6.178 1.00 44.66 67 TYR A C 1
ATOM 551 O O . TYR A 1 67 ? 5.160 26.424 -7.190 1.00 44.66 67 TYR A O 1
ATOM 559 N N . ILE A 1 68 ? 3.279 25.788 -6.147 1.00 40.97 68 ILE A N 1
ATOM 560 C CA . ILE A 1 68 ? 2.734 25.051 -7.282 1.00 40.97 68 ILE A CA 1
ATOM 561 C C . ILE A 1 68 ? 1.997 26.037 -8.195 1.00 40.97 68 ILE A C 1
ATOM 563 O O . ILE A 1 68 ? 0.990 26.615 -7.796 1.00 40.97 68 ILE A O 1
ATOM 567 N N . SER A 1 69 ? 2.490 26.236 -9.420 1.00 49.56 69 SER A N 1
ATOM 568 C CA . SER A 1 69 ? 1.893 27.157 -10.404 1.00 49.56 69 SER A CA 1
ATOM 569 C C . SER A 1 69 ? 0.746 26.535 -11.212 1.00 49.56 69 SER A C 1
ATOM 571 O O . SER A 1 69 ? -0.131 27.254 -11.689 1.00 49.56 69 SER A O 1
ATOM 573 N N . LYS A 1 70 ? 0.730 25.205 -11.370 1.00 35.09 70 LYS A N 1
ATOM 574 C CA . LYS A 1 70 ? -0.338 24.451 -12.042 1.00 35.09 70 LYS A CA 1
ATOM 575 C C . LYS A 1 70 ? -0.296 22.980 -11.623 1.00 35.09 70 LYS A C 1
ATOM 577 O O . LYS A 1 70 ? 0.777 22.387 -11.602 1.00 35.09 70 LYS A O 1
ATOM 582 N N . VAL A 1 71 ? -1.457 22.385 -11.346 1.00 45.69 71 VAL A N 1
ATOM 583 C CA . VAL A 1 71 ? -1.600 20.942 -11.085 1.00 45.69 71 VAL A CA 1
ATOM 584 C C . VAL A 1 71 ? -2.387 20.313 -12.224 1.00 45.69 71 VAL A C 1
ATOM 586 O O . VAL A 1 71 ? -3.503 20.736 -12.516 1.00 45.69 71 VAL A O 1
ATOM 589 N N . ILE A 1 72 ? -1.811 19.296 -12.861 1.00 43.69 72 ILE A N 1
ATOM 590 C CA . ILE A 1 72 ? -2.525 18.411 -13.781 1.00 43.69 72 ILE A CA 1
ATOM 591 C C . ILE A 1 72 ? -2.310 16.994 -13.264 1.00 43.69 72 ILE A C 1
ATOM 593 O O . ILE A 1 72 ? -1.179 16.521 -13.222 1.00 43.69 72 ILE A O 1
ATOM 597 N N . HIS A 1 73 ? -3.390 16.333 -12.855 1.00 36.53 73 HIS A N 1
ATOM 598 C CA . HIS A 1 73 ? -3.353 14.952 -12.389 1.00 36.53 73 HIS A CA 1
ATOM 599 C C . HIS A 1 73 ? -3.948 14.048 -13.471 1.00 36.53 73 HIS A C 1
ATOM 601 O O . HIS A 1 73 ? -5.142 14.116 -13.758 1.00 36.53 73 HIS A O 1
ATOM 607 N N . LYS A 1 74 ? -3.108 13.219 -14.092 1.00 48.62 74 LYS A N 1
ATOM 608 C CA . LYS A 1 74 ? -3.529 12.162 -15.015 1.00 48.62 74 LYS A CA 1
ATOM 609 C C . LYS A 1 74 ? -2.788 10.892 -14.617 1.00 48.62 74 LYS A C 1
ATOM 611 O O . LYS A 1 74 ? -1.594 10.784 -14.864 1.00 48.62 74 LYS A O 1
ATOM 616 N N . ALA A 1 75 ? -3.499 9.974 -13.977 1.00 63.22 75 ALA A N 1
ATOM 617 C CA . ALA A 1 75 ? -2.978 8.676 -13.578 1.00 63.22 75 ALA A CA 1
ATOM 618 C C . ALA A 1 75 ? -3.634 7.585 -14.427 1.00 63.22 75 ALA A C 1
ATOM 620 O O . ALA A 1 75 ? -4.844 7.610 -14.659 1.00 63.22 75 ALA A O 1
ATOM 621 N N . PHE A 1 76 ? -2.822 6.647 -14.895 1.00 61.72 76 PHE A N 1
ATOM 622 C CA . PHE A 1 76 ? -3.258 5.401 -15.507 1.00 61.72 76 PHE A CA 1
ATOM 623 C C . PHE A 1 76 ? -2.457 4.293 -14.831 1.00 61.72 76 PHE A C 1
ATOM 625 O O . PHE A 1 76 ? -1.232 4.381 -14.776 1.00 61.72 76 PHE A O 1
ATOM 632 N N . ILE A 1 77 ? -3.148 3.314 -14.254 1.00 73.62 77 ILE A N 1
ATOM 633 C CA . ILE A 1 77 ? -2.535 2.154 -13.611 1.00 73.62 77 ILE A CA 1
ATOM 634 C C . ILE A 1 77 ? -3.092 0.939 -14.338 1.00 73.62 77 ILE A C 1
ATOM 636 O O . ILE A 1 77 ? -4.304 0.728 -14.328 1.00 73.62 77 ILE A O 1
ATOM 640 N N . ASP A 1 78 ? -2.208 0.175 -14.967 1.00 77.12 78 ASP A N 1
ATOM 641 C CA . ASP A 1 78 ? -2.519 -1.137 -15.519 1.00 77.12 78 ASP A CA 1
ATOM 642 C C . ASP A 1 78 ? -1.701 -2.174 -14.754 1.00 77.12 78 ASP A C 1
ATOM 644 O O . ASP A 1 78 ? -0.509 -1.979 -14.511 1.00 77.12 78 ASP A O 1
ATOM 648 N N . VAL A 1 79 ? -2.366 -3.233 -14.305 1.00 73.38 79 VAL A N 1
ATOM 649 C CA . VAL A 1 79 ? -1.749 -4.316 -13.537 1.00 73.38 79 VAL A CA 1
ATOM 650 C C . VAL A 1 79 ? -2.025 -5.601 -14.297 1.00 73.38 79 VAL A C 1
ATOM 652 O O . VAL A 1 79 ? -3.137 -6.132 -14.260 1.00 73.38 79 VAL A O 1
ATOM 655 N N . ASN A 1 80 ? -1.000 -6.092 -14.984 1.00 80.38 80 ASN A N 1
ATOM 656 C CA . ASN A 1 80 ? -1.033 -7.302 -15.791 1.00 80.38 80 ASN A CA 1
ATOM 657 C C . ASN A 1 80 ? 0.088 -8.263 -15.358 1.00 80.38 80 ASN A C 1
ATOM 659 O O . ASN A 1 80 ? 0.848 -7.972 -14.441 1.00 80.38 80 ASN A O 1
ATOM 663 N N . GLU A 1 81 ? 0.125 -9.446 -15.965 1.00 72.75 81 GLU A N 1
ATOM 664 C CA . GLU A 1 81 ? 1.063 -10.523 -15.622 1.00 72.75 81 GLU A CA 1
ATOM 665 C C . GLU A 1 81 ? 2.433 -10.407 -16.314 1.00 72.75 81 GLU A C 1
ATOM 667 O O . GLU A 1 81 ? 3.266 -11.288 -16.092 1.00 72.75 81 GLU A O 1
ATOM 672 N N . GLU A 1 82 ? 2.651 -9.370 -17.132 1.00 59.94 82 GLU A N 1
ATOM 673 C CA . GLU A 1 82 ? 3.846 -9.182 -17.974 1.00 59.94 82 GLU A CA 1
ATOM 674 C C . GLU A 1 82 ? 4.983 -8.424 -17.271 1.00 59.94 82 GLU A C 1
ATOM 676 O O . GLU A 1 82 ? 4.709 -7.468 -16.509 1.00 59.94 82 GLU A O 1
#